Protein AF-A0A6N9NW68-F1 (afdb_monomer_lite)

Foldseek 3Di:
DPPQCCQQQWHQDPVRDIDGDPCCRSRSDRPPQAWFKKFKWFQDPVRHTDRDDIDTHSDQVRRLVVVQVVCCVDPNVVGSVRIGIHGDHDDDDDDPDD

Structure (mmCIF, N/CA/C/O backbone):
data_AF-A0A6N9NW68-F1
#
_entry.id   AF-A0A6N9NW68-F1
#
loop_
_atom_site.group_PDB
_atom_site.id
_atom_site.type_symbol
_atom_site.label_atom_id
_atom_site.label_alt_id
_atom_site.label_comp_id
_atom_site.label_asym_id
_atom_site.label_entity_id
_atom_site.label_seq_id
_atom_site.pdbx_PDB_ins_code
_atom_site.Cartn_x
_atom_site.Cartn_y
_atom_site.Cartn_z
_atom_site.occupancy
_atom_site.B_iso_or_equiv
_atom_site.auth_seq_id
_atom_site.auth_comp_id
_atom_site.auth_asym_id
_atom_site.auth_atom_id
_atom_site.pdbx_PDB_model_num
ATOM 1 N N . MET A 1 1 ? 15.390 -9.891 -9.722 1.00 66.12 1 MET A N 1
ATOM 2 C CA . MET A 1 1 ? 15.952 -9.772 -11.088 1.00 66.12 1 MET A CA 1
ATOM 3 C C . MET A 1 1 ? 14.825 -9.909 -12.097 1.00 66.12 1 MET A C 1
ATOM 5 O O . MET A 1 1 ? 13.795 -10.471 -11.744 1.00 66.12 1 MET A O 1
ATOM 9 N N . CYS A 1 2 ? 14.957 -9.352 -13.302 1.00 71.75 2 CYS A N 1
ATOM 10 C CA . CYS A 1 2 ? 13.934 -9.536 -14.331 1.00 71.75 2 CYS A CA 1
ATOM 11 C C . CYS A 1 2 ? 13.958 -10.986 -14.838 1.00 71.75 2 CYS A C 1
ATOM 13 O O . CYS A 1 2 ? 14.961 -11.410 -15.404 1.00 71.75 2 CYS A O 1
ATOM 15 N N . GLY A 1 3 ? 12.859 -11.725 -14.657 1.00 72.88 3 GLY A N 1
ATOM 16 C CA . GLY A 1 3 ? 12.775 -13.136 -15.055 1.00 72.88 3 GLY A CA 1
ATOM 17 C C . GLY A 1 3 ? 12.885 -13.378 -16.565 1.00 72.88 3 GLY A C 1
ATOM 18 O O . GLY A 1 3 ? 13.283 -14.459 -16.970 1.00 72.88 3 GLY A O 1
ATOM 19 N N . LYS A 1 4 ? 12.592 -12.372 -17.408 1.00 74.75 4 LYS A N 1
ATOM 20 C CA . LYS A 1 4 ? 12.667 -12.499 -18.877 1.00 74.75 4 LYS A CA 1
ATOM 21 C C . LYS A 1 4 ? 14.058 -12.278 -19.469 1.00 74.75 4 LYS A C 1
ATOM 23 O O . LYS A 1 4 ? 14.367 -12.877 -20.488 1.00 74.75 4 LYS A O 1
ATOM 28 N N . CYS A 1 5 ? 14.874 -11.402 -18.881 1.00 79.31 5 CYS A N 1
ATOM 29 C CA . CYS A 1 5 ? 16.231 -11.114 -19.375 1.00 79.31 5 CYS A CA 1
ATOM 30 C C . CYS A 1 5 ? 17.336 -11.594 -18.428 1.00 79.31 5 CYS A C 1
ATOM 32 O O . CYS A 1 5 ? 18.507 -11.297 -18.654 1.00 79.31 5 CYS A O 1
ATOM 34 N N . ASN A 1 6 ? 16.963 -12.273 -17.341 1.00 78.00 6 ASN A N 1
ATOM 35 C CA . ASN A 1 6 ? 17.853 -12.765 -16.294 1.00 78.00 6 ASN A CA 1
ATOM 36 C C . ASN A 1 6 ? 18.860 -11.720 -15.767 1.00 78.00 6 ASN A C 1
ATOM 38 O O . ASN A 1 6 ? 19.993 -12.039 -15.434 1.00 78.00 6 ASN A O 1
ATOM 42 N N . GLY A 1 7 ? 18.473 -10.440 -15.730 1.00 73.50 7 GLY A N 1
ATOM 43 C CA . GLY A 1 7 ? 19.364 -9.363 -15.282 1.00 73.50 7 GLY A CA 1
ATOM 44 C C . GLY A 1 7 ? 20.158 -8.646 -16.376 1.00 73.50 7 GLY A C 1
ATOM 45 O O . GLY A 1 7 ? 20.694 -7.581 -16.100 1.00 73.50 7 GLY A O 1
ATOM 46 N N . SER A 1 8 ? 20.192 -9.158 -17.609 1.00 82.81 8 SER A N 1
ATOM 47 C CA . SER A 1 8 ? 21.005 -8.582 -18.696 1.00 82.81 8 SER A CA 1
ATOM 48 C C . SER A 1 8 ? 20.429 -7.302 -19.312 1.00 82.81 8 SER A C 1
ATOM 50 O O . SER A 1 8 ? 21.125 -6.591 -20.031 1.00 82.81 8 SER A O 1
ATOM 52 N N . GLY A 1 9 ? 19.136 -7.031 -19.102 1.00 78.44 9 GLY A N 1
ATOM 53 C CA . GLY A 1 9 ? 18.433 -5.918 -19.750 1.00 78.44 9 GLY A CA 1
ATOM 54 C C . GLY A 1 9 ? 18.105 -6.154 -21.228 1.00 78.44 9 GLY A C 1
ATOM 55 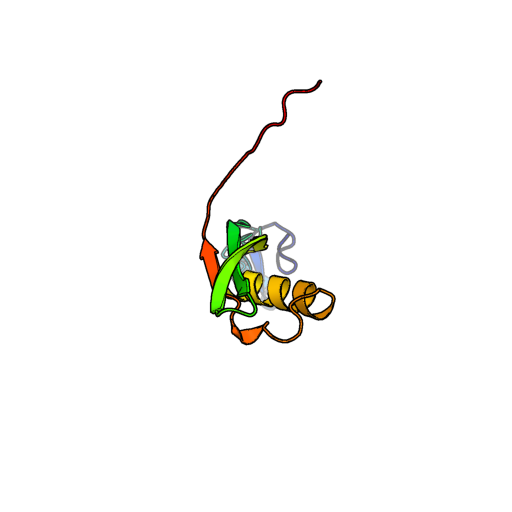O O . GLY A 1 9 ? 17.311 -5.407 -21.797 1.00 78.44 9 GLY A O 1
ATOM 56 N N . LYS A 1 10 ? 18.622 -7.227 -21.832 1.00 83.12 10 LYS A N 1
ATOM 57 C CA . LYS A 1 10 ? 18.411 -7.593 -23.235 1.00 83.12 10 LYS A CA 1
ATOM 58 C C . LYS A 1 10 ? 17.478 -8.801 -23.333 1.00 83.12 10 LYS A C 1
ATOM 60 O O . LYS A 1 10 ? 17.593 -9.744 -22.556 1.00 83.12 10 LYS A O 1
ATOM 65 N N . TYR A 1 11 ? 16.519 -8.758 -24.250 1.00 82.06 11 TYR A N 1
ATOM 66 C CA . TYR A 1 11 ? 15.609 -9.864 -24.538 1.00 82.06 11 TYR A CA 1
ATOM 67 C C . TYR A 1 11 ? 15.898 -10.407 -25.936 1.00 82.06 11 TYR A C 1
ATOM 69 O O . TYR A 1 11 ? 16.001 -9.635 -26.890 1.00 82.06 11 TYR A O 1
ATOM 77 N N . ILE A 1 12 ? 16.049 -11.727 -26.031 1.00 84.88 12 ILE A N 1
ATOM 78 C CA . ILE A 1 12 ? 16.236 -12.435 -27.297 1.00 84.88 12 ILE A CA 1
ATOM 79 C C . ILE A 1 12 ? 14.844 -12.818 -27.797 1.00 84.88 12 ILE A C 1
ATOM 81 O O . ILE A 1 12 ? 14.144 -13.612 -27.165 1.00 84.88 12 ILE A O 1
ATOM 85 N N . TYR A 1 13 ? 14.414 -12.209 -28.898 1.00 81.19 13 TYR A N 1
ATOM 86 C CA . TYR A 1 13 ? 13.135 -12.523 -29.528 1.00 81.19 13 TYR A CA 1
ATOM 87 C C . TYR A 1 13 ? 13.197 -13.892 -30.211 1.00 81.19 13 TYR A C 1
ATOM 89 O O . TYR A 1 13 ? 14.269 -14.383 -30.555 1.00 81.19 13 TYR A O 1
ATOM 97 N N . ARG A 1 14 ? 12.033 -14.499 -30.479 1.00 82.69 14 ARG A N 1
ATOM 98 C CA . ARG A 1 14 ? 11.949 -15.780 -31.211 1.00 82.69 14 ARG A CA 1
ATOM 99 C C . ARG A 1 14 ? 12.594 -15.731 -32.603 1.00 82.69 14 ARG A C 1
ATOM 101 O O . ARG A 1 14 ? 12.978 -16.769 -33.118 1.00 82.69 14 ARG A O 1
ATOM 108 N N . SER A 1 15 ? 12.731 -14.540 -33.181 1.00 84.31 15 SER A N 1
ATOM 109 C CA . SER A 1 15 ? 13.435 -14.283 -34.440 1.00 84.31 15 SER A CA 1
ATOM 110 C C . SER A 1 15 ? 14.967 -14.288 -34.321 1.00 84.31 15 SER A C 1
ATOM 112 O O . SER A 1 15 ? 15.645 -14.041 -35.310 1.00 84.31 15 SER A O 1
ATOM 114 N N . GLY A 1 16 ? 15.530 -14.493 -33.124 1.00 82.44 16 GLY A N 1
ATOM 115 C CA . GLY A 1 16 ? 16.969 -14.388 -32.859 1.00 82.44 16 GLY A CA 1
ATOM 116 C C . GLY A 1 16 ? 17.475 -12.952 -32.671 1.00 82.44 16 GLY A C 1
ATOM 117 O O . GLY A 1 16 ? 18.619 -12.752 -32.271 1.00 82.44 16 GLY A O 1
ATOM 118 N N . ALA A 1 17 ? 16.631 -11.940 -32.898 1.00 84.06 17 ALA A N 1
ATOM 119 C CA . ALA A 1 17 ? 16.990 -10.542 -32.681 1.00 84.06 17 ALA A CA 1
ATOM 120 C C . ALA A 1 17 ? 17.164 -10.227 -31.184 1.00 84.06 17 ALA A C 1
ATOM 122 O O . ALA A 1 17 ? 16.385 -10.687 -30.345 1.00 84.06 17 ALA A O 1
ATOM 123 N N . VAL A 1 18 ? 18.155 -9.398 -30.848 1.00 85.94 18 VAL A N 1
ATOM 124 C CA . VAL A 1 18 ? 18.393 -8.911 -29.482 1.00 85.94 18 VAL A CA 1
ATOM 125 C C . VAL A 1 18 ? 17.872 -7.486 -29.372 1.00 85.94 18 VAL A C 1
ATOM 127 O O . VAL A 1 18 ? 18.347 -6.597 -30.073 1.00 85.94 18 VAL A O 1
ATOM 130 N N . GLY A 1 19 ? 16.923 -7.245 -28.472 1.00 83.31 19 GLY A N 1
ATOM 131 C CA . GLY A 1 19 ? 16.437 -5.892 -28.196 1.00 83.31 19 GLY A CA 1
ATOM 132 C C . GLY A 1 19 ? 16.232 -5.619 -26.711 1.00 83.31 19 GLY A C 1
ATOM 133 O O . GLY A 1 19 ? 16.548 -6.462 -25.866 1.00 83.31 19 GLY A O 1
ATOM 134 N N . PRO A 1 20 ? 15.736 -4.424 -26.358 1.00 81.44 20 PRO A N 1
ATOM 135 C CA . PRO A 1 20 ? 15.541 -4.048 -24.968 1.00 81.44 20 PRO A CA 1
ATOM 136 C C . PRO A 1 20 ? 14.468 -4.929 -24.326 1.00 81.44 20 PRO A C 1
ATOM 138 O O . PRO A 1 20 ? 13.387 -5.137 -24.873 1.00 81.44 20 PRO A O 1
ATOM 141 N N . CYS A 1 21 ? 14.745 -5.437 -23.127 1.00 81.44 21 CYS A N 1
ATOM 142 C CA . CYS A 1 21 ? 13.732 -6.138 -22.354 1.00 81.44 21 CYS A CA 1
ATOM 143 C C . CYS A 1 21 ? 12.711 -5.126 -21.830 1.00 81.44 21 CYS A C 1
ATOM 145 O O . CYS A 1 21 ? 12.973 -4.424 -20.852 1.00 81.44 21 CYS A O 1
ATOM 147 N N . TYR A 1 22 ? 11.534 -5.077 -22.455 1.00 77.94 22 TYR A N 1
ATOM 148 C CA . TYR A 1 22 ? 10.452 -4.168 -22.067 1.00 77.94 22 TYR A CA 1
ATOM 149 C C . TYR A 1 22 ? 9.931 -4.411 -20.643 1.00 77.94 22 TYR A C 1
ATOM 151 O O . TYR A 1 22 ? 9.501 -3.476 -19.982 1.00 77.94 22 TYR A O 1
ATOM 159 N N . SER A 1 23 ? 10.044 -5.632 -20.106 1.00 71.69 23 SER A N 1
ATOM 160 C CA . SER A 1 23 ? 9.636 -5.931 -18.721 1.00 71.69 23 SER A CA 1
ATOM 161 C C . SER A 1 23 ? 10.537 -5.301 -17.651 1.00 71.69 23 SER A C 1
ATOM 163 O O . SER A 1 23 ? 10.135 -5.209 -16.495 1.00 71.69 23 SER A O 1
ATOM 165 N N . CYS A 1 24 ? 11.752 -4.881 -18.003 1.00 72.50 24 CYS A N 1
ATOM 166 C CA . CYS A 1 24 ? 12.622 -4.089 -17.128 1.00 72.50 24 CYS A CA 1
ATOM 167 C C . CYS A 1 24 ? 13.078 -2.780 -17.783 1.00 72.50 24 CYS A C 1
ATOM 169 O O . CYS A 1 24 ? 14.041 -2.173 -17.312 1.00 72.50 24 CYS A O 1
ATOM 171 N N . SER A 1 25 ? 12.454 -2.391 -18.897 1.00 74.38 25 SER A N 1
ATOM 172 C CA . SER A 1 25 ? 12.848 -1.259 -19.745 1.00 74.38 25 SER A CA 1
ATOM 173 C C . SER A 1 25 ? 14.360 -1.181 -19.997 1.00 74.38 25 SER A C 1
ATOM 175 O O . SER A 1 25 ? 14.968 -0.129 -19.848 1.00 74.38 25 SER A O 1
ATOM 177 N N . GLY A 1 26 ? 15.006 -2.314 -20.287 1.00 72.38 26 GLY A N 1
ATOM 178 C CA . GLY A 1 26 ? 16.449 -2.352 -20.564 1.00 72.38 26 GLY A CA 1
ATOM 179 C C . GLY A 1 26 ? 17.385 -2.306 -19.345 1.00 72.38 26 GLY A C 1
ATOM 180 O O . GLY A 1 26 ? 18.564 -2.598 -19.484 1.00 72.38 26 GLY A O 1
ATOM 181 N N . SER A 1 27 ? 16.889 -2.031 -18.135 1.00 74.50 27 SER A N 1
ATOM 182 C CA . SER A 1 27 ? 17.739 -1.886 -16.935 1.00 74.50 27 SER A CA 1
ATOM 183 C C . SER A 1 27 ? 18.232 -3.208 -16.322 1.00 74.50 27 SER A C 1
ATOM 185 O O . SER A 1 27 ? 19.021 -3.209 -15.379 1.00 74.50 27 SER A O 1
ATOM 187 N N . GLY A 1 28 ? 17.700 -4.350 -16.771 1.00 72.06 28 GLY A N 1
ATOM 188 C CA . GLY A 1 28 ? 17.978 -5.679 -16.206 1.00 72.06 28 GLY A CA 1
ATOM 189 C C . GLY A 1 28 ? 17.345 -5.936 -14.831 1.00 72.06 28 GLY A C 1
ATOM 190 O O . GLY A 1 28 ? 17.135 -7.082 -14.422 1.00 72.06 28 GLY A O 1
ATOM 191 N N . LYS A 1 29 ? 16.941 -4.883 -14.121 1.00 69.25 29 LYS A N 1
ATOM 192 C CA . LYS A 1 29 ? 16.313 -4.954 -12.803 1.00 69.25 29 LYS A CA 1
ATOM 193 C C . LYS A 1 29 ? 14.847 -4.541 -12.924 1.00 69.25 29 LYS A C 1
ATOM 195 O O . LYS A 1 29 ? 14.510 -3.550 -13.555 1.00 69.25 29 LYS A O 1
ATOM 200 N N . LEU A 1 30 ? 13.942 -5.311 -12.321 1.00 64.31 30 LEU A N 1
ATOM 201 C CA . LEU A 1 30 ? 12.571 -4.832 -12.126 1.00 64.31 30 LEU A CA 1
ATOM 202 C C . LEU A 1 30 ? 12.645 -3.590 -11.234 1.00 64.31 30 LEU A C 1
ATOM 204 O O . LEU A 1 30 ? 13.283 -3.651 -10.179 1.00 64.31 30 LEU A O 1
ATOM 208 N N . LYS A 1 31 ? 12.032 -2.483 -11.669 1.00 61.81 31 LYS A N 1
ATOM 209 C CA . LYS A 1 31 ? 11.980 -1.232 -10.905 1.00 61.81 31 LYS A CA 1
ATOM 210 C C . LYS A 1 31 ? 11.316 -1.543 -9.561 1.00 61.81 31 LYS A C 1
ATOM 212 O O . LYS A 1 31 ? 10.116 -1.795 -9.499 1.00 61.81 31 LYS A O 1
ATOM 217 N N . ARG A 1 32 ? 12.110 -1.628 -8.491 1.00 59.69 32 ARG A N 1
ATOM 218 C CA . ARG A 1 32 ? 11.583 -1.758 -7.132 1.00 59.69 32 ARG A CA 1
ATOM 219 C C . ARG A 1 32 ? 11.025 -0.393 -6.766 1.00 59.69 32 ARG A C 1
ATOM 221 O O . ARG A 1 32 ? 11.797 0.539 -6.580 1.00 59.69 32 ARG A O 1
ATOM 228 N N . THR A 1 33 ? 9.703 -0.266 -6.712 1.00 60.06 33 THR A N 1
ATOM 229 C CA . THR A 1 33 ? 9.079 0.895 -6.077 1.00 60.06 33 THR A CA 1
ATOM 230 C C . THR A 1 33 ? 9.530 0.901 -4.624 1.00 60.06 33 THR A C 1
ATOM 232 O O . THR A 1 33 ? 9.345 -0.097 -3.919 1.00 60.06 33 THR A O 1
ATOM 235 N N . GLU A 1 34 ? 10.192 1.974 -4.211 1.00 66.06 34 GLU A N 1
ATOM 236 C CA . GLU A 1 34 ? 10.676 2.117 -2.846 1.00 66.06 34 GLU A CA 1
ATOM 237 C C . GLU A 1 34 ? 9.489 2.072 -1.879 1.00 66.06 34 GLU A C 1
ATOM 239 O O . GLU A 1 34 ? 8.421 2.627 -2.146 1.00 66.06 34 GLU A O 1
ATOM 244 N N . HIS A 1 35 ? 9.636 1.314 -0.792 1.00 70.00 35 HIS A N 1
ATOM 245 C CA . HIS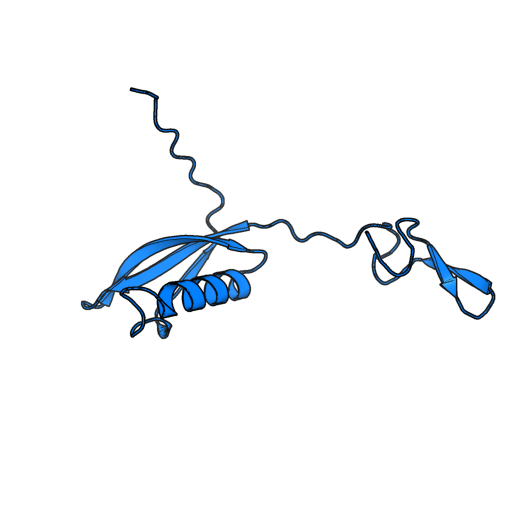 A 1 35 ? 8.586 1.223 0.212 1.00 70.00 35 HIS A CA 1
ATOM 246 C C . HIS A 1 35 ? 8.587 2.521 1.019 1.00 70.00 35 HIS A C 1
ATOM 248 O O . HIS A 1 35 ? 9.569 2.826 1.692 1.00 70.00 35 HIS A O 1
ATOM 254 N N . LYS A 1 36 ? 7.472 3.243 0.982 1.00 77.19 36 LYS A N 1
ATOM 255 C CA . LYS A 1 36 ? 7.234 4.443 1.776 1.00 77.19 36 LYS A CA 1
ATOM 256 C C . LYS A 1 36 ? 6.566 4.081 3.102 1.00 77.19 36 LYS A C 1
ATOM 258 O O . LYS A 1 36 ? 5.949 3.020 3.233 1.00 77.19 36 LYS A O 1
ATOM 263 N N . LEU A 1 37 ? 6.712 4.951 4.095 1.00 79.88 37 LEU A N 1
ATOM 264 C CA . LEU A 1 37 ? 6.007 4.853 5.371 1.00 79.88 37 LEU A CA 1
ATOM 265 C C . LEU A 1 37 ? 4.687 5.625 5.281 1.00 79.88 37 LEU A C 1
ATOM 267 O O . LEU A 1 37 ? 4.655 6.777 4.859 1.00 79.88 37 LEU A O 1
ATOM 271 N N . TYR A 1 38 ? 3.603 4.970 5.677 1.00 80.62 38 TYR A N 1
ATOM 272 C CA . TYR A 1 38 ? 2.266 5.542 5.754 1.00 80.62 38 TYR A CA 1
ATOM 273 C C . TYR A 1 38 ? 1.799 5.528 7.203 1.00 80.62 38 TYR A C 1
ATOM 275 O O . TYR A 1 38 ? 1.838 4.483 7.852 1.00 80.62 38 TYR A O 1
ATOM 283 N N . LYS A 1 39 ? 1.351 6.674 7.702 1.00 84.88 39 LYS A N 1
ATOM 284 C CA . LYS A 1 39 ? 0.679 6.811 8.989 1.00 84.88 39 LYS A CA 1
ATOM 285 C C . LYS A 1 39 ? -0.802 6.508 8.779 1.00 84.88 39 LYS A C 1
ATOM 287 O O . LYS A 1 39 ? -1.447 7.117 7.929 1.00 84.88 39 LYS A O 1
ATOM 292 N N . ILE A 1 40 ? -1.304 5.524 9.509 1.00 83.50 40 ILE A N 1
ATOM 293 C CA . ILE A 1 40 ? -2.688 5.077 9.448 1.00 83.50 40 ILE A CA 1
ATOM 294 C C . ILE A 1 40 ? -3.459 5.693 10.605 1.00 83.50 40 ILE A C 1
ATOM 296 O O . ILE A 1 40 ? -3.097 5.506 11.771 1.00 83.50 40 ILE A O 1
ATOM 300 N N . THR A 1 41 ? -4.552 6.359 10.266 1.00 81.12 41 THR A N 1
ATOM 301 C CA . THR A 1 41 ? -5.506 6.924 11.214 1.00 81.12 41 THR A CA 1
ATOM 302 C C . THR A 1 41 ? -6.810 6.140 11.123 1.00 81.12 41 THR A C 1
ATOM 304 O O . THR A 1 41 ? -7.255 5.792 10.027 1.00 81.12 41 THR A O 1
ATOM 307 N N . ILE A 1 42 ? -7.407 5.840 12.272 1.00 80.56 42 ILE A N 1
ATOM 308 C CA . ILE A 1 42 ? -8.720 5.202 12.388 1.00 80.56 42 ILE A CA 1
ATOM 309 C C . ILE A 1 42 ? -9.586 6.027 13.331 1.00 80.56 42 ILE A C 1
ATOM 311 O O . ILE A 1 42 ? -9.065 6.601 14.282 1.00 80.56 42 ILE A O 1
ATOM 315 N N . ASN A 1 43 ? -10.890 6.103 13.088 1.00 78.38 43 ASN A N 1
ATOM 316 C CA . ASN A 1 43 ? -11.774 6.824 13.996 1.00 78.38 43 ASN A CA 1
ATOM 317 C C . ASN A 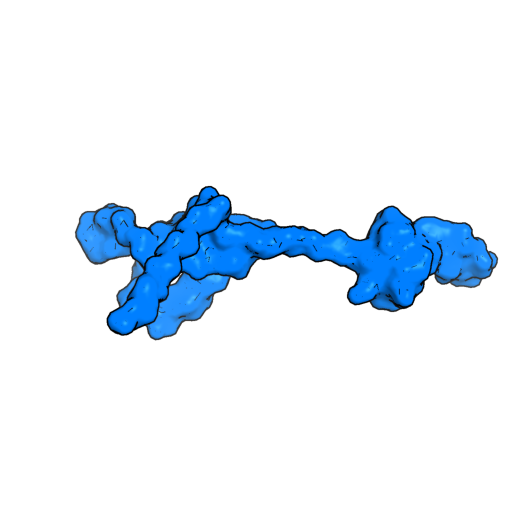1 43 ? -12.214 5.896 15.137 1.00 78.38 43 ASN A C 1
ATOM 319 O O . ASN A 1 43 ? -12.760 4.818 14.890 1.00 78.38 43 ASN A O 1
ATOM 323 N N . ASP A 1 44 ? -11.987 6.324 16.378 1.00 71.19 44 ASP A N 1
ATOM 324 C CA . ASP A 1 44 ? -12.435 5.624 17.588 1.00 71.19 44 ASP A CA 1
ATOM 325 C C . ASP A 1 44 ? -13.966 5.671 17.737 1.00 71.19 44 ASP A C 1
ATOM 327 O O . ASP A 1 44 ? -14.630 6.352 16.955 1.00 71.19 44 ASP A O 1
ATOM 331 N N . GLU A 1 45 ? -14.545 4.979 18.728 1.00 71.56 45 GLU A N 1
ATOM 332 C CA . GLU A 1 45 ? -15.988 4.853 18.958 1.00 71.56 45 GLU A CA 1
ATOM 333 C C . GLU A 1 45 ? -16.747 6.189 18.961 1.00 71.56 45 GLU A C 1
ATOM 335 O O . GLU A 1 45 ? -17.815 6.299 18.349 1.00 71.56 45 GLU A O 1
ATOM 340 N N . ALA A 1 46 ? -16.127 7.228 19.518 1.00 74.19 46 ALA A N 1
ATOM 341 C CA . ALA A 1 46 ? -16.643 8.594 19.577 1.00 74.19 46 ALA A CA 1
ATOM 342 C C . ALA A 1 46 ? -16.465 9.418 18.280 1.00 74.19 46 ALA A C 1
ATOM 344 O O . ALA A 1 46 ? -16.811 10.594 18.248 1.00 74.19 46 ALA A O 1
ATOM 345 N N . GLY A 1 47 ? -15.909 8.833 17.212 1.00 68.88 47 GLY A N 1
ATOM 346 C CA . GLY A 1 47 ? -15.637 9.519 15.942 1.00 68.88 47 GLY A CA 1
ATOM 347 C C . GLY A 1 47 ? -14.330 10.318 15.923 1.00 68.88 47 GLY A C 1
ATOM 348 O O . GLY A 1 47 ? -14.045 10.993 14.938 1.00 68.88 47 GLY A O 1
ATOM 349 N N . ASN A 1 48 ? -13.522 10.228 16.981 1.00 76.81 48 ASN A N 1
ATOM 350 C CA . ASN A 1 48 ? -12.255 10.945 17.075 1.00 76.81 48 ASN A CA 1
ATOM 351 C C . ASN A 1 48 ? -11.160 10.245 16.251 1.00 76.81 48 ASN A C 1
ATOM 353 O O . ASN A 1 48 ? -10.980 9.034 16.408 1.00 76.81 48 ASN A O 1
ATOM 357 N N . PRO A 1 49 ? -10.398 10.977 15.417 1.00 75.56 49 PRO A N 1
ATOM 358 C CA . PRO A 1 49 ? -9.295 10.406 14.656 1.00 75.56 49 PRO A CA 1
ATOM 359 C C . PRO A 1 49 ? -8.156 9.998 15.595 1.00 75.56 49 PRO A C 1
ATOM 361 O O . PRO A 1 49 ? -7.533 10.831 16.252 1.00 75.56 49 PRO A O 1
ATOM 364 N N . PHE A 1 50 ? -7.869 8.702 15.637 1.00 78.31 50 PHE A N 1
ATOM 365 C CA . PHE A 1 50 ? -6.804 8.104 16.426 1.00 78.31 50 PHE A CA 1
ATOM 366 C C . PHE A 1 50 ? -5.674 7.626 15.513 1.00 78.31 50 PHE A C 1
ATOM 368 O O . PHE A 1 50 ? -5.879 6.848 14.575 1.00 78.31 50 PHE A O 1
ATOM 375 N N . GLN A 1 51 ? -4.453 8.080 15.796 1.00 79.00 51 GLN A N 1
ATOM 376 C CA . GLN A 1 51 ? -3.272 7.625 15.075 1.00 79.00 51 GLN A CA 1
ATOM 377 C C . GLN A 1 51 ? -2.920 6.206 15.528 1.00 79.00 51 GLN A C 1
ATOM 379 O O . GLN A 1 51 ? -2.382 6.001 16.613 1.00 79.00 51 GLN A O 1
ATOM 384 N N . TRP A 1 52 ? -3.210 5.228 14.676 1.00 76.38 52 TRP A N 1
ATOM 385 C CA . TRP A 1 52 ? -3.211 3.829 15.079 1.00 76.38 52 TRP A CA 1
ATOM 386 C C . TRP A 1 52 ? -1.892 3.111 14.790 1.00 76.38 52 TRP A C 1
ATOM 388 O O . TRP A 1 52 ? -1.330 2.481 15.685 1.00 76.38 52 TRP A O 1
ATOM 398 N N . LEU A 1 53 ? -1.369 3.194 13.559 1.00 77.25 53 LEU A N 1
ATOM 399 C CA . LEU A 1 53 ? -0.145 2.477 13.181 1.00 77.25 53 LEU A CA 1
ATOM 400 C C . LEU A 1 53 ? 0.642 3.148 12.053 1.00 77.25 53 LEU A C 1
ATOM 402 O O . LEU A 1 53 ? 0.104 3.939 11.288 1.00 77.25 53 LEU A O 1
ATOM 406 N N . ASN A 1 54 ? 1.911 2.761 11.903 1.00 81.31 54 ASN A N 1
ATOM 407 C CA . ASN A 1 54 ? 2.741 3.117 10.752 1.00 81.31 54 ASN A CA 1
ATOM 408 C C . ASN A 1 54 ? 2.989 1.873 9.882 1.00 81.31 54 ASN A C 1
ATOM 410 O O . ASN A 1 54 ? 3.493 0.859 10.365 1.00 81.31 54 ASN A O 1
ATOM 414 N N . VAL A 1 55 ? 2.666 1.944 8.589 1.00 79.88 55 VAL A N 1
ATOM 415 C CA . VAL A 1 55 ? 2.758 0.829 7.635 1.00 79.88 55 VAL A CA 1
ATOM 416 C C . VAL A 1 55 ? 3.767 1.140 6.539 1.00 79.88 55 VAL A C 1
ATOM 418 O O . VAL A 1 55 ? 3.671 2.157 5.859 1.00 79.88 55 VAL A O 1
ATOM 421 N N . LYS A 1 56 ? 4.703 0.216 6.294 1.00 81.06 56 LYS A N 1
ATOM 422 C CA . LYS A 1 56 ? 5.555 0.258 5.097 1.00 81.06 56 LYS A CA 1
ATOM 423 C C . LYS A 1 56 ? 4.811 -0.328 3.892 1.00 81.06 56 LYS A C 1
ATOM 425 O O . LYS A 1 56 ? 4.476 -1.521 3.871 1.00 81.06 56 LYS A O 1
ATOM 430 N N . ALA A 1 57 ? 4.577 0.483 2.868 1.00 80.56 57 ALA A N 1
ATOM 431 C CA . ALA A 1 57 ? 3.869 0.084 1.652 1.00 80.56 57 ALA A CA 1
ATOM 432 C C . ALA A 1 57 ? 4.404 0.816 0.415 1.00 80.56 57 ALA A C 1
ATOM 434 O O . ALA A 1 57 ? 5.091 1.825 0.528 1.00 80.56 57 ALA A O 1
ATOM 435 N N . ARG A 1 58 ? 4.113 0.303 -0.784 1.00 76.06 58 ARG A N 1
ATOM 436 C CA . ARG A 1 58 ? 4.538 0.940 -2.045 1.00 76.06 58 ARG A CA 1
ATOM 437 C C . ARG A 1 58 ? 3.550 1.997 -2.533 1.00 76.06 58 ARG A C 1
ATOM 439 O O . ARG A 1 58 ? 3.864 2.741 -3.453 1.00 76.06 58 ARG A O 1
ATOM 446 N N . SER A 1 59 ? 2.344 2.003 -1.973 1.00 77.56 59 SER A N 1
ATOM 447 C CA . SER A 1 59 ? 1.250 2.907 -2.320 1.00 77.56 59 SER A CA 1
ATOM 448 C C . SER A 1 59 ? 0.277 3.034 -1.150 1.00 77.56 59 SER A C 1
ATOM 450 O O . SER A 1 59 ? 0.214 2.139 -0.300 1.00 77.56 59 SER A O 1
ATOM 452 N N . GLN A 1 60 ? -0.522 4.101 -1.153 1.00 78.62 60 GLN A N 1
ATOM 453 C CA . GLN A 1 60 ? -1.577 4.331 -0.167 1.00 78.62 60 GLN A CA 1
ATOM 454 C C . GLN A 1 60 ? -2.580 3.163 -0.123 1.00 78.62 60 GLN A C 1
ATOM 456 O O . GLN A 1 60 ? -2.830 2.609 0.941 1.00 78.62 60 GLN A O 1
ATOM 461 N N . ALA A 1 61 ? -3.045 2.685 -1.282 1.00 78.94 61 ALA A N 1
ATOM 462 C CA . ALA A 1 61 ? -3.980 1.558 -1.366 1.00 78.94 61 ALA A CA 1
ATOM 463 C C . ALA A 1 61 ? -3.398 0.235 -0.820 1.00 78.94 61 ALA A C 1
ATOM 465 O O . ALA A 1 61 ? -4.120 -0.627 -0.314 1.00 78.94 61 ALA A O 1
ATOM 466 N N . GLU A 1 62 ? -2.080 0.028 -0.927 1.00 81.94 62 GLU A N 1
ATOM 467 C CA . GLU A 1 62 ? -1.417 -1.118 -0.294 1.00 81.94 62 GLU A CA 1
ATOM 468 C C . GLU A 1 62 ? -1.305 -0.928 1.228 1.00 81.94 62 GLU A C 1
ATOM 470 O O . GLU A 1 62 ? -1.457 -1.899 1.973 1.00 81.94 62 GLU A O 1
ATOM 475 N N . ALA A 1 63 ? -1.078 0.304 1.696 1.00 82.12 63 ALA A N 1
ATOM 476 C CA . ALA A 1 63 ? -1.057 0.634 3.118 1.00 82.12 63 ALA A CA 1
ATOM 477 C C . ALA A 1 63 ? -2.429 0.413 3.771 1.00 82.12 63 ALA A C 1
ATOM 479 O O . ALA A 1 63 ? -2.509 -0.280 4.784 1.00 82.12 63 ALA A O 1
ATOM 480 N N . GLU A 1 64 ? -3.503 0.902 3.148 1.00 81.69 64 GLU A N 1
ATOM 481 C CA . GLU A 1 64 ? -4.890 0.720 3.598 1.00 81.69 64 GLU A CA 1
ATOM 482 C C . GLU A 1 64 ? -5.274 -0.758 3.654 1.00 81.69 64 GLU A C 1
ATOM 484 O O . GLU A 1 64 ? -5.839 -1.221 4.639 1.00 81.69 64 GLU A O 1
ATOM 489 N N . ARG A 1 65 ? -4.904 -1.548 2.640 1.00 84.19 65 ARG A N 1
ATOM 490 C CA . ARG A 1 65 ? -5.186 -2.991 2.621 1.00 84.19 65 ARG A CA 1
ATOM 491 C C . ARG A 1 65 ? -4.472 -3.743 3.741 1.00 84.19 65 ARG A C 1
ATOM 493 O O . ARG A 1 65 ? -5.055 -4.631 4.358 1.00 84.19 65 ARG A O 1
ATOM 500 N N . LYS A 1 66 ? -3.206 -3.401 4.006 1.00 83.88 66 LYS A N 1
ATOM 501 C CA . LYS A 1 66 ? -2.449 -3.969 5.132 1.00 83.88 66 LYS A CA 1
ATOM 502 C C . LYS A 1 66 ? -3.070 -3.560 6.463 1.00 83.88 66 LYS A C 1
ATOM 504 O O . LYS A 1 66 ? -3.244 -4.419 7.319 1.00 83.88 66 LYS A O 1
ATOM 509 N N . ALA A 1 67 ? -3.439 -2.289 6.610 1.00 82.50 67 ALA A N 1
ATOM 510 C CA . ALA A 1 67 ? -4.117 -1.781 7.795 1.00 82.50 67 ALA A CA 1
ATOM 511 C C . ALA A 1 67 ? -5.458 -2.487 8.035 1.00 82.50 67 ALA A C 1
ATOM 513 O O . ALA A 1 67 ? -5.701 -2.944 9.147 1.00 82.50 67 ALA A O 1
ATOM 514 N N . ARG A 1 68 ? -6.276 -2.673 6.988 1.00 82.38 68 ARG A N 1
ATOM 515 C CA . ARG A 1 68 ? -7.531 -3.437 7.053 1.00 82.38 68 ARG A CA 1
ATOM 516 C C . ARG A 1 68 ? -7.292 -4.858 7.554 1.00 82.38 68 ARG A C 1
ATOM 518 O O . ARG A 1 68 ? -7.907 -5.257 8.531 1.00 82.38 68 ARG A O 1
ATOM 525 N N . LYS A 1 69 ? -6.327 -5.580 6.976 1.00 83.25 69 LYS A N 1
A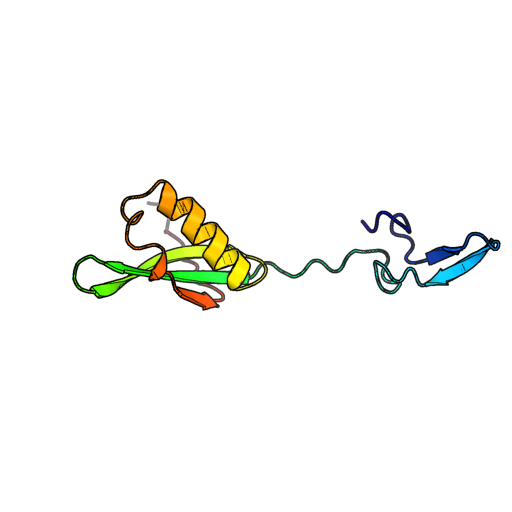TOM 526 C CA . LYS A 1 69 ? -6.003 -6.959 7.386 1.00 83.25 69 LYS A CA 1
ATOM 527 C C . LYS A 1 69 ? -5.504 -7.070 8.835 1.00 83.25 69 LYS A C 1
ATOM 529 O O . LYS A 1 69 ? -5.765 -8.059 9.515 1.00 83.25 69 LYS A O 1
ATOM 534 N N . ILE A 1 70 ? -4.763 -6.070 9.314 1.00 78.25 70 ILE A N 1
ATOM 535 C CA . ILE A 1 70 ? -4.350 -5.994 10.725 1.00 78.25 70 ILE A CA 1
ATOM 536 C C . ILE A 1 70 ? -5.576 -5.718 11.607 1.00 78.25 70 ILE A C 1
ATOM 538 O O . ILE A 1 70 ? -5.727 -6.329 12.661 1.00 78.25 70 ILE A O 1
ATOM 542 N N . GLY A 1 71 ? -6.469 -4.836 11.156 1.00 75.06 71 GLY A N 1
ATOM 543 C CA . GLY A 1 71 ? -7.650 -4.413 11.903 1.00 75.06 71 GLY A CA 1
ATOM 544 C C . GLY A 1 71 ? -8.735 -5.482 11.974 1.00 75.06 71 GLY A C 1
ATOM 545 O O . GLY A 1 71 ? -9.425 -5.563 12.981 1.00 75.06 71 GLY A O 1
ATOM 546 N N . GLU A 1 72 ? -8.837 -6.355 10.968 1.00 77.62 72 GLU A N 1
ATOM 547 C CA . GLU A 1 72 ? -9.717 -7.535 10.968 1.00 77.62 72 GLU A CA 1
ATOM 548 C C . GLU A 1 72 ? -9.478 -8.454 12.174 1.00 77.62 72 GLU A C 1
ATOM 550 O O . GLU A 1 72 ? -10.411 -9.103 12.648 1.00 77.62 72 GLU A O 1
ATOM 555 N N . ASN A 1 73 ? -8.240 -8.486 12.678 1.00 71.00 73 ASN A N 1
ATOM 556 C CA . ASN A 1 73 ? -7.829 -9.283 13.833 1.00 71.00 73 ASN A CA 1
ATOM 557 C C . ASN A 1 73 ? -7.699 -8.452 15.124 1.00 71.00 73 ASN A C 1
ATOM 559 O O . ASN A 1 73 ? -7.275 -8.982 16.147 1.00 71.00 73 ASN A O 1
ATOM 563 N N . GLY A 1 74 ? -8.007 -7.152 15.075 1.00 69.19 74 GLY A N 1
ATOM 564 C CA . GLY A 1 74 ? -7.793 -6.206 16.169 1.00 69.19 74 GLY A CA 1
ATOM 565 C C . GLY A 1 74 ? -9.085 -5.606 16.724 1.00 69.19 74 GLY A C 1
ATOM 566 O O . GLY A 1 74 ? -10.186 -5.871 16.244 1.00 69.19 74 GLY A O 1
ATOM 567 N N . CYS A 1 75 ? -8.939 -4.737 17.725 1.00 68.25 75 CYS A N 1
ATOM 568 C CA . CYS A 1 75 ? -10.062 -4.099 18.423 1.00 68.25 75 CYS A CA 1
ATOM 569 C C . CYS A 1 75 ? -10.950 -3.219 17.521 1.00 68.25 75 CYS A C 1
ATOM 57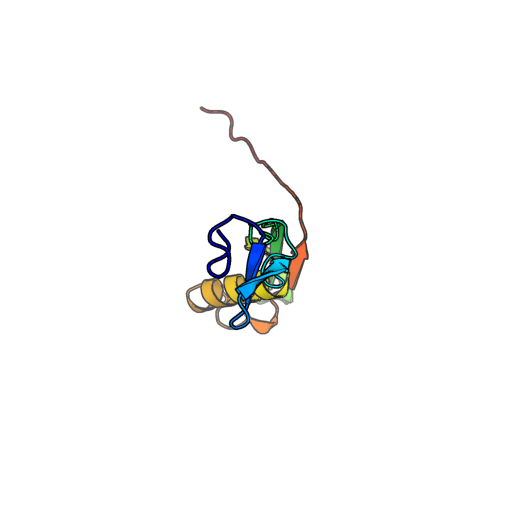1 O O . CYS A 1 75 ? -12.096 -2.962 17.863 1.00 68.25 75 CYS A O 1
ATOM 573 N N . PHE A 1 76 ? -10.457 -2.790 16.354 1.00 67.56 76 PHE A N 1
ATOM 574 C CA . PHE A 1 76 ? -11.172 -1.886 15.446 1.00 67.56 76 PHE A CA 1
ATOM 575 C C . PHE A 1 76 ? -11.814 -2.583 14.233 1.00 67.56 76 PHE A C 1
ATOM 577 O O . PHE A 1 76 ? -12.080 -1.947 13.211 1.00 67.56 76 PHE A O 1
ATOM 584 N N . LYS A 1 77 ? -12.099 -3.886 14.342 1.00 69.31 77 LYS A N 1
ATOM 585 C CA . LYS A 1 77 ? -12.714 -4.707 13.282 1.00 69.31 77 LYS A CA 1
ATOM 586 C C . LYS A 1 77 ? -14.007 -4.117 12.698 1.00 69.31 77 LYS A C 1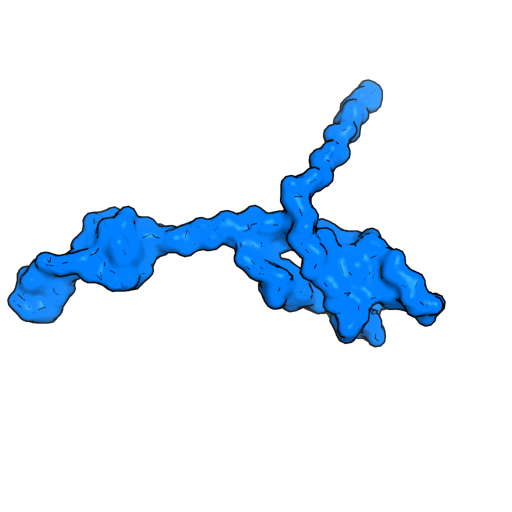
ATOM 588 O O . LYS A 1 77 ? -14.282 -4.302 11.518 1.00 69.31 77 LYS A O 1
ATOM 593 N N . ASN A 1 78 ? -14.773 -3.377 13.497 1.00 75.25 78 ASN A N 1
ATOM 594 C CA . ASN A 1 78 ? -16.048 -2.785 13.078 1.00 75.25 78 ASN A CA 1
ATOM 595 C C . ASN A 1 78 ? -15.906 -1.386 12.445 1.00 75.25 78 ASN A C 1
ATOM 597 O O . ASN A 1 78 ? -16.904 -0.810 12.028 1.00 75.25 78 ASN A O 1
ATOM 601 N N . ARG A 1 79 ? -14.693 -0.812 12.390 1.00 69.25 79 ARG A N 1
ATOM 602 C CA . ARG A 1 79 ? -14.438 0.560 11.894 1.00 69.25 79 ARG A CA 1
ATOM 603 C C . ARG A 1 79 ? -13.379 0.630 10.799 1.00 69.25 79 ARG A C 1
ATOM 605 O O . ARG A 1 79 ? -12.803 1.689 10.540 1.00 69.25 79 ARG A O 1
ATOM 612 N N . LEU A 1 80 ? -13.159 -0.490 10.113 1.00 68.69 80 LEU A N 1
ATOM 613 C CA . LEU A 1 80 ? -12.189 -0.619 9.021 1.00 68.69 80 LEU A CA 1
ATOM 614 C C . LEU A 1 80 ? -12.471 0.327 7.843 1.00 68.69 80 LEU A C 1
ATOM 616 O O . LEU A 1 80 ? -11.553 0.660 7.095 1.00 68.69 80 LEU A O 1
ATOM 620 N N . ASP A 1 81 ? -13.710 0.794 7.698 1.00 72.00 81 ASP A N 1
ATOM 621 C CA . ASP A 1 81 ? -14.099 1.760 6.666 1.00 72.00 81 ASP A CA 1
ATOM 622 C C . ASP A 1 81 ? -13.674 3.200 6.975 1.00 72.00 81 ASP A C 1
ATOM 624 O O . ASP A 1 81 ? -13.668 4.037 6.080 1.00 72.00 81 ASP A O 1
ATOM 628 N N . THR A 1 82 ? -13.243 3.482 8.209 1.00 75.06 82 THR A N 1
ATOM 629 C CA . THR A 1 82 ? -12.714 4.798 8.614 1.00 75.06 82 THR A CA 1
ATOM 630 C C . THR A 1 82 ? -11.188 4.891 8.515 1.00 75.06 82 THR A C 1
ATOM 632 O O . THR A 1 82 ? -10.598 5.899 8.899 1.00 75.06 82 THR A O 1
ATOM 635 N N . ILE A 1 83 ? -10.535 3.837 8.010 1.00 76.06 83 ILE A N 1
ATOM 636 C CA . ILE A 1 83 ? -9.083 3.794 7.834 1.00 76.06 83 ILE A CA 1
ATOM 637 C C . ILE A 1 83 ? -8.672 4.797 6.759 1.00 76.06 83 ILE A C 1
ATOM 639 O O . ILE A 1 83 ? -9.071 4.688 5.602 1.00 76.06 83 ILE A O 1
ATOM 643 N N . THR A 1 84 ? -7.800 5.722 7.140 1.00 76.50 84 THR A N 1
ATOM 644 C CA . THR A 1 84 ? -7.156 6.671 6.230 1.00 76.50 84 THR A CA 1
ATOM 645 C C . THR A 1 84 ? -5.644 6.530 6.336 1.00 76.50 84 THR A C 1
ATOM 647 O O . THR A 1 84 ? -5.102 6.309 7.420 1.00 76.50 84 THR A O 1
ATOM 650 N N . ALA A 1 85 ? -4.952 6.598 5.198 1.00 73.62 85 ALA A N 1
ATOM 651 C CA . ALA A 1 85 ? -3.504 6.449 5.128 1.00 73.62 85 ALA A CA 1
ATOM 652 C C . ALA A 1 85 ? -2.857 7.727 4.587 1.00 73.62 85 ALA A C 1
ATOM 654 O O . ALA A 1 85 ? -3.064 8.095 3.434 1.00 73.62 85 ALA A O 1
ATOM 655 N N . THR A 1 86 ? -2.017 8.360 5.402 1.00 77.50 86 THR A N 1
ATOM 656 C CA . THR A 1 86 ? -1.259 9.562 5.036 1.00 77.50 86 THR A CA 1
ATOM 657 C C . THR A 1 86 ? 0.211 9.200 4.869 1.00 77.50 86 THR A C 1
ATOM 659 O O . THR A 1 86 ? 0.786 8.518 5.716 1.00 77.50 86 THR A O 1
ATOM 662 N N . GLU A 1 87 ? 0.843 9.621 3.774 1.00 76.12 87 GLU A N 1
ATOM 663 C CA . GLU A 1 87 ? 2.278 9.403 3.561 1.00 76.12 87 GLU A CA 1
ATOM 664 C C . GLU A 1 87 ? 3.075 10.205 4.600 1.00 76.12 87 GLU A C 1
ATOM 666 O O . GLU A 1 87 ? 3.060 11.431 4.582 1.00 76.12 87 GLU A O 1
ATOM 671 N N . ASN A 1 88 ? 3.754 9.516 5.520 1.00 65.69 88 ASN A N 1
ATOM 672 C CA . ASN A 1 88 ? 4.545 10.146 6.574 1.00 65.69 88 ASN A CA 1
ATOM 673 C C . ASN A 1 88 ? 5.955 9.554 6.525 1.00 65.69 88 ASN A C 1
ATOM 675 O O . ASN A 1 88 ? 6.218 8.460 7.025 1.00 65.69 88 ASN A O 1
ATOM 679 N N . GLY A 1 89 ? 6.854 10.262 5.847 1.00 54.50 89 GLY A N 1
ATOM 680 C CA . GLY A 1 89 ? 8.227 9.831 5.612 1.00 54.50 89 GLY A CA 1
ATOM 681 C C . GLY A 1 89 ? 9.221 10.458 6.580 1.00 54.50 89 GLY A C 1
ATOM 682 O O . GLY A 1 89 ? 10.171 11.083 6.135 1.00 54.50 89 GLY A O 1
ATOM 683 N N . THR A 1 90 ? 9.087 10.367 7.900 1.00 50.00 90 THR A N 1
ATOM 684 C CA . THR A 1 90 ? 9.645 9.287 8.738 1.00 50.00 90 THR A CA 1
ATOM 685 C C . THR A 1 90 ? 9.551 9.819 10.179 1.00 50.00 90 THR A C 1
ATOM 687 O O . THR A 1 90 ? 9.839 10.995 10.372 1.00 50.00 90 THR A O 1
ATOM 690 N N . GLU A 1 91 ? 9.237 9.015 11.198 1.00 43.34 91 GLU A N 1
ATOM 691 C CA . GLU A 1 91 ? 9.500 9.407 12.599 1.00 43.34 91 GLU A CA 1
ATOM 692 C C . GLU A 1 91 ? 10.312 8.298 13.276 1.00 43.34 91 GLU A C 1
ATOM 694 O O . GLU A 1 91 ? 9.804 7.213 13.563 1.00 43.34 91 GLU A O 1
ATOM 699 N N . TYR A 1 92 ? 11.606 8.561 13.472 1.00 41.56 92 TYR A N 1
ATOM 700 C CA . TYR A 1 92 ? 12.492 7.747 14.298 1.00 41.56 92 TYR A CA 1
ATOM 701 C C . TYR A 1 92 ? 12.390 8.236 15.741 1.00 41.56 92 TYR A C 1
ATOM 703 O O . TYR A 1 92 ? 12.866 9.323 16.055 1.00 41.56 92 TYR A O 1
ATOM 711 N N . THR A 1 93 ? 11.832 7.425 16.636 1.00 39.03 93 THR A N 1
ATOM 712 C CA . THR A 1 93 ? 12.008 7.632 18.078 1.00 39.03 93 THR A CA 1
ATOM 713 C C . THR A 1 93 ? 13.095 6.680 18.560 1.00 39.03 93 THR A C 1
ATOM 715 O O . THR A 1 93 ? 12.856 5.501 18.820 1.00 39.03 93 THR A O 1
ATOM 718 N N . TYR A 1 94 ? 14.327 7.185 18.617 1.00 36.22 94 TYR A N 1
ATOM 719 C CA . TYR A 1 94 ? 15.432 6.498 19.275 1.00 36.22 94 TYR A CA 1
ATOM 720 C C . TYR A 1 94 ? 15.144 6.476 20.783 1.00 36.22 94 TYR A C 1
ATOM 722 O O . TYR A 1 94 ? 15.062 7.531 21.408 1.00 36.22 94 TYR A O 1
ATOM 730 N N . LYS A 1 95 ? 14.945 5.289 21.372 1.00 36.94 95 LYS A N 1
ATOM 731 C CA . LYS A 1 95 ? 14.932 5.142 22.834 1.00 36.94 95 LYS A CA 1
ATOM 732 C C . LYS A 1 95 ? 16.386 5.139 23.316 1.00 36.94 95 LYS A C 1
ATOM 734 O O . LYS A 1 95 ? 17.109 4.225 22.915 1.00 36.94 95 LYS A O 1
ATOM 739 N N . PRO A 1 96 ? 16.832 6.087 24.160 1.00 45.66 96 PRO A N 1
ATOM 740 C CA . PRO A 1 96 ? 18.106 5.919 24.844 1.00 45.66 96 PRO A CA 1
ATOM 741 C C . PRO A 1 96 ? 18.032 4.651 25.708 1.00 45.66 96 PRO A C 1
ATOM 743 O O . PRO A 1 96 ? 17.019 4.395 26.366 1.00 45.66 96 PRO A O 1
ATOM 746 N N . ALA A 1 97 ? 19.071 3.815 25.630 1.00 45.88 97 ALA A N 1
ATOM 747 C CA . ALA A 1 97 ? 19.230 2.683 26.534 1.00 45.88 97 ALA A CA 1
ATOM 748 C C . ALA A 1 97 ? 19.321 3.207 27.977 1.00 45.88 97 ALA A C 1
ATOM 750 O O . ALA A 1 97 ? 19.885 4.279 28.190 1.00 45.88 97 ALA A O 1
ATOM 751 N N . LYS A 1 98 ? 18.689 2.458 28.890 1.00 43.75 98 LYS A N 1
ATOM 752 C CA . LYS A 1 98 ? 18.535 2.723 30.330 1.00 43.75 98 LYS A CA 1
ATOM 753 C C . LYS A 1 98 ? 19.735 3.388 30.994 1.00 43.75 98 LYS A C 1
ATOM 755 O O . LYS A 1 98 ? 20.864 2.910 30.753 1.00 43.75 98 LYS A O 1
#

pLDDT: mean 72.97, std 11.55, range [36.22, 85.94]

Sequence (98 aa):
MCGKCNGSGKYIYRSGAVGPCYSCSGSGKLKRTEHKLYKITINDEAGNPFQWLNVKARSQAEAERKARKIGENGCFKNRLDTITATENGTEYTYKPAK

Radius of gyration: 20.81 Å; chains: 1; bounding box: 38×27×65 Å

Secondary structure (DSSP, 8-state):
--TTTTTSSEEE-TTS-EEE-GGGTTSSS---PPPEEEEEEEE-TTS-EEEEEEEEESSHHHHHHHHHHHHTTSTTGGGGGG-EEEE-------PPP-